Protein AF-A0A838H290-F1 (afdb_monomer_lite)

Radius of gyration: 18.19 Å; chains: 1; bounding box: 47×28×40 Å

Foldseek 3Di:
DPDPDPVRVVVVVVVVVVVLVVQCPPPPCVCPPHDDDVVVVLVVQAVPKDWDWDADPVGIDIDIHHHD

pLDDT: mean 92.37, std 8.72, range [47.38, 98.12]

Structure (mmCIF, N/CA/C/O backbone):
data_AF-A0A838H290-F1
#
_entry.id   AF-A0A838H290-F1
#
loop_
_atom_site.group_PDB
_atom_site.id
_atom_site.type_symbol
_atom_site.label_atom_id
_atom_site.label_alt_id
_atom_site.label_comp_id
_atom_site.label_asym_id
_atom_site.label_entity_id
_atom_site.label_seq_id
_atom_site.pdbx_PDB_ins_code
_atom_site.Cartn_x
_atom_site.Cartn_y
_atom_site.Cartn_z
_atom_site.occupancy
_atom_site.B_iso_or_equiv
_atom_site.auth_seq_id
_atom_site.auth_comp_id
_atom_site.auth_asym_id
_atom_site.auth_atom_id
_atom_site.pdbx_PDB_model_num
ATOM 1 N N . MET A 1 1 ? 34.114 -7.637 6.835 1.00 47.38 1 MET A N 1
ATOM 2 C CA . MET A 1 1 ? 32.899 -7.027 7.400 1.00 47.38 1 MET A CA 1
ATOM 3 C C . MET A 1 1 ? 31.981 -8.171 7.737 1.00 47.38 1 MET A C 1
ATOM 5 O O . MET A 1 1 ? 31.548 -8.848 6.812 1.00 47.38 1 MET A O 1
ATOM 9 N N . ASP A 1 2 ? 31.777 -8.427 9.024 1.00 64.12 2 ASP A N 1
ATOM 10 C CA . ASP A 1 2 ? 30.748 -9.360 9.466 1.00 64.12 2 ASP A CA 1
ATOM 11 C C . ASP A 1 2 ? 29.404 -8.744 9.082 1.00 64.12 2 ASP A C 1
ATOM 13 O O . ASP A 1 2 ? 29.074 -7.634 9.502 1.00 64.12 2 ASP A O 1
ATOM 17 N N . GLY A 1 3 ? 28.705 -9.392 8.149 1.00 67.44 3 GLY A N 1
ATOM 18 C CA . GLY A 1 3 ? 27.353 -8.993 7.781 1.00 67.44 3 GLY A CA 1
ATOM 19 C C . GLY A 1 3 ? 26.429 -9.103 8.996 1.00 67.44 3 GLY A C 1
ATOM 20 O O . GLY A 1 3 ? 26.754 -9.835 9.932 1.00 67.44 3 GLY A O 1
ATOM 21 N N . PRO A 1 4 ? 25.293 -8.388 8.996 1.00 67.75 4 PRO A N 1
ATOM 22 C CA . PRO A 1 4 ? 24.340 -8.452 10.097 1.00 67.75 4 PRO A CA 1
ATOM 23 C C . PRO A 1 4 ? 23.971 -9.906 10.400 1.00 67.75 4 PRO A C 1
ATOM 25 O O . PRO A 1 4 ? 23.714 -10.694 9.480 1.00 67.75 4 PRO A O 1
ATOM 28 N N . ASP A 1 5 ? 23.957 -10.253 11.686 1.00 87.44 5 ASP A N 1
ATOM 29 C CA . ASP A 1 5 ? 23.550 -11.578 12.132 1.00 87.44 5 ASP A CA 1
ATOM 30 C C . ASP A 1 5 ? 22.111 -11.835 11.651 1.00 87.44 5 ASP A C 1
ATOM 32 O O . ASP A 1 5 ? 21.210 -11.003 11.796 1.00 87.44 5 ASP A O 1
ATOM 36 N N . LEU A 1 6 ? 21.868 -13.000 11.048 1.00 87.62 6 LEU A N 1
ATOM 37 C CA . LEU A 1 6 ? 20.532 -13.389 10.596 1.00 87.62 6 LEU A CA 1
ATOM 38 C C . LEU A 1 6 ? 19.528 -13.405 11.757 1.00 87.62 6 LEU A C 1
ATOM 40 O O . LEU A 1 6 ? 18.333 -13.202 11.525 1.00 87.62 6 LEU A O 1
ATOM 44 N N . ALA A 1 7 ? 19.987 -13.660 12.986 1.00 86.69 7 ALA A N 1
ATOM 45 C CA . ALA A 1 7 ? 19.154 -13.563 14.179 1.00 86.69 7 ALA A CA 1
ATOM 46 C C . ALA A 1 7 ? 18.741 -12.112 14.472 1.00 86.69 7 ALA A C 1
ATOM 48 O O . ALA A 1 7 ? 17.570 -11.861 14.758 1.00 86.69 7 ALA A O 1
ATOM 49 N N . GLU A 1 8 ? 19.666 -11.166 14.315 1.00 90.31 8 GLU A N 1
ATOM 50 C CA . GLU A 1 8 ? 19.432 -9.734 14.510 1.00 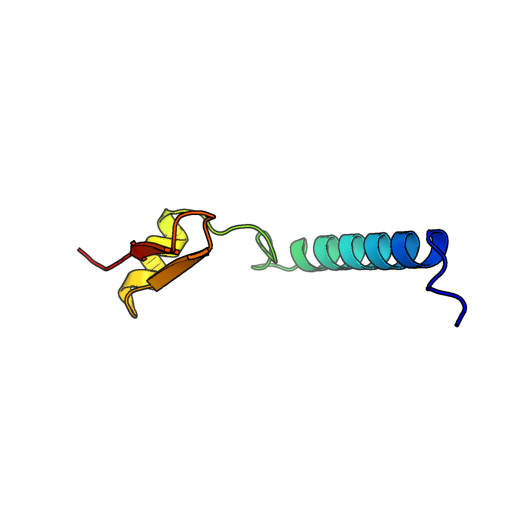90.31 8 GLU A CA 1
ATOM 51 C C . GLU A 1 8 ? 18.413 -9.198 13.494 1.00 90.31 8 GLU A C 1
ATOM 53 O O . GLU A 1 8 ? 17.395 -8.635 13.891 1.00 90.31 8 GLU A O 1
ATOM 58 N N . ILE A 1 9 ? 18.575 -9.510 12.197 1.00 92.19 9 ILE A N 1
ATOM 59 C CA . ILE A 1 9 ? 17.603 -9.125 11.149 1.00 92.19 9 ILE A CA 1
ATOM 60 C C . ILE A 1 9 ? 16.193 -9.637 11.472 1.00 92.19 9 ILE A C 1
ATOM 62 O O . ILE A 1 9 ? 15.197 -8.951 11.229 1.00 92.19 9 ILE A O 1
ATOM 66 N N . ARG A 1 10 ? 16.082 -10.867 11.986 1.00 90.75 10 ARG A N 1
ATOM 67 C CA . ARG A 1 10 ? 14.785 -11.451 12.351 1.00 90.75 10 ARG A CA 1
ATOM 68 C C . ARG A 1 10 ? 14.175 -10.772 13.575 1.00 90.75 10 ARG A C 1
ATOM 70 O O . ARG A 1 10 ? 12.956 -10.626 13.596 1.00 90.75 10 ARG A O 1
ATOM 77 N N . SER A 1 11 ? 14.984 -10.370 14.560 1.00 93.25 11 SER A N 1
ATOM 78 C CA . SER A 1 11 ? 14.504 -9.613 15.727 1.00 93.25 11 SER A CA 1
ATOM 79 C C . SER A 1 11 ? 13.934 -8.270 15.301 1.00 93.25 11 SER A C 1
ATOM 81 O O . SER A 1 11 ? 12.769 -7.995 15.566 1.00 93.25 11 SER A O 1
ATOM 83 N N . THR A 1 12 ? 14.697 -7.502 14.520 1.00 94.56 12 THR A N 1
ATOM 84 C CA . THR A 1 12 ? 14.265 -6.186 14.037 1.00 94.56 12 THR A CA 1
ATOM 85 C C . THR A 1 12 ? 12.991 -6.266 13.198 1.00 94.56 12 THR A C 1
ATOM 87 O O . THR A 1 12 ? 12.127 -5.401 13.301 1.00 94.56 12 THR A O 1
ATOM 90 N N . ARG A 1 13 ? 12.829 -7.316 12.378 1.00 94.38 13 ARG A N 1
ATOM 91 C CA . ARG A 1 13 ? 11.577 -7.532 11.631 1.00 94.38 13 ARG A CA 1
ATOM 92 C C . ARG A 1 13 ? 10.385 -7.776 12.549 1.00 94.38 13 ARG A C 1
ATOM 94 O O . ARG A 1 13 ? 9.327 -7.221 12.298 1.00 94.38 13 ARG A O 1
ATOM 101 N N . ARG A 1 14 ? 10.561 -8.569 13.606 1.00 96.06 14 ARG A N 1
ATOM 102 C CA . ARG A 1 14 ? 9.488 -8.828 14.570 1.00 96.06 14 ARG A CA 1
ATOM 103 C C . ARG A 1 14 ? 9.091 -7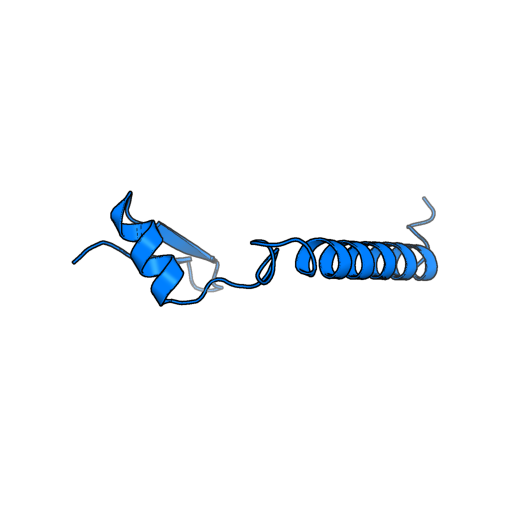.557 15.316 1.00 96.06 14 ARG A C 1
ATOM 105 O O . ARG A 1 14 ? 7.908 -7.277 15.417 1.00 96.06 14 ARG A O 1
ATOM 112 N N . GLU A 1 15 ? 10.071 -6.785 15.779 1.00 97.38 15 GLU A N 1
ATOM 113 C CA . GLU A 1 15 ? 9.833 -5.500 16.449 1.00 97.38 15 GLU A CA 1
ATOM 114 C C . GLU A 1 15 ? 9.068 -4.532 15.534 1.00 97.38 15 GLU A C 1
ATOM 116 O O . GLU A 1 15 ? 8.133 -3.864 15.967 1.00 97.38 15 GLU A O 1
ATOM 121 N N . LEU A 1 16 ? 9.417 -4.495 14.244 1.00 96.38 16 LEU A N 1
ATOM 122 C CA . LEU A 1 16 ? 8.684 -3.710 13.254 1.00 96.38 16 LEU A CA 1
ATOM 123 C C . LEU A 1 16 ? 7.230 -4.185 13.103 1.00 96.38 16 LEU A C 1
ATOM 125 O O . LEU A 1 16 ? 6.324 -3.354 13.092 1.00 96.38 16 LEU A O 1
ATOM 129 N N . ASP A 1 17 ? 7.007 -5.495 12.992 1.00 96.75 17 ASP A N 1
ATOM 130 C CA . ASP A 1 17 ? 5.664 -6.068 12.867 1.00 96.75 17 ASP A CA 1
ATOM 131 C C . ASP A 1 17 ? 4.806 -5.774 14.114 1.00 96.75 17 ASP A C 1
ATOM 133 O O . ASP A 1 17 ? 3.635 -5.419 13.987 1.00 96.75 17 ASP A O 1
ATOM 137 N N . GLU A 1 18 ? 5.391 -5.842 15.314 1.00 97.81 18 GLU A N 1
ATOM 138 C CA . GLU A 1 18 ? 4.725 -5.496 16.579 1.00 97.81 18 GLU A CA 1
ATOM 139 C C . GLU A 1 18 ? 4.291 -4.023 16.604 1.00 97.81 18 GLU A C 1
ATOM 141 O O . GLU A 1 18 ? 3.126 -3.726 16.871 1.00 97.81 18 GLU A O 1
ATOM 146 N N . VAL A 1 19 ? 5.183 -3.100 16.226 1.00 98.06 19 VAL A N 1
ATOM 147 C CA . VAL A 1 19 ? 4.865 -1.664 16.137 1.00 98.06 19 VAL A CA 1
ATOM 148 C C . VAL A 1 19 ? 3.759 -1.392 15.112 1.00 98.06 19 VAL A C 1
ATOM 150 O O . VAL A 1 19 ? 2.886 -0.551 15.340 1.00 98.06 19 VAL A O 1
ATOM 153 N N . ILE A 1 20 ? 3.759 -2.100 13.980 1.00 97.88 20 ILE A N 1
ATOM 154 C CA . ILE A 1 20 ? 2.693 -1.982 12.976 1.00 97.88 20 ILE A CA 1
ATOM 155 C C . ILE A 1 20 ? 1.342 -2.394 13.574 1.00 97.88 20 ILE A C 1
ATOM 157 O O . ILE A 1 20 ? 0.346 -1.696 13.359 1.00 97.88 20 ILE A O 1
ATOM 161 N N . GLU A 1 21 ? 1.293 -3.488 14.334 1.00 97.75 21 GLU A N 1
ATOM 162 C CA . GLU A 1 21 ? 0.063 -3.940 14.988 1.00 97.75 21 GLU A CA 1
ATOM 163 C C . GLU A 1 21 ? -0.416 -2.976 16.078 1.00 97.75 21 GLU A C 1
ATOM 165 O O . GLU A 1 21 ? -1.618 -2.720 16.177 1.00 97.75 21 GLU A O 1
ATOM 170 N N . GLU A 1 22 ? 0.497 -2.372 16.840 1.00 98.12 22 GLU A N 1
ATOM 171 C CA . GLU A 1 22 ? 0.159 -1.324 17.810 1.00 98.12 22 GLU A CA 1
ATOM 172 C C . GLU A 1 22 ? -0.480 -0.105 17.133 1.00 98.12 22 GLU A C 1
ATOM 174 O O . GLU A 1 22 ? -1.530 0.374 17.573 1.00 98.12 22 GLU A O 1
ATOM 179 N N . ILE A 1 23 ? 0.090 0.365 16.016 1.00 98.06 23 ILE A N 1
ATOM 180 C CA . ILE A 1 23 ? -0.469 1.487 15.246 1.00 98.06 23 ILE A CA 1
ATOM 181 C C . ILE A 1 23 ? -1.872 1.147 14.734 1.00 98.06 23 ILE A C 1
ATOM 183 O O . ILE A 1 23 ? -2.764 1.996 14.774 1.00 98.06 23 ILE A O 1
ATOM 187 N N . ARG A 1 24 ? -2.112 -0.097 14.306 1.00 97.75 24 ARG A N 1
ATOM 188 C CA . ARG A 1 24 ? -3.431 -0.540 13.819 1.00 97.75 24 ARG A CA 1
ATOM 189 C C . ARG A 1 24 ? -4.528 -0.512 14.887 1.00 97.75 24 ARG A C 1
ATOM 191 O O . ARG A 1 24 ? -5.704 -0.461 14.523 1.00 97.75 24 ARG A O 1
ATOM 198 N N . GLN A 1 25 ? -4.177 -0.496 16.176 1.00 97.69 25 GLN A N 1
ATOM 199 C CA . GLN A 1 25 ? -5.142 -0.317 17.271 1.00 97.69 25 GLN A CA 1
ATOM 200 C C . GLN A 1 25 ? -5.537 1.153 17.503 1.00 97.69 25 GLN A C 1
ATOM 202 O O . GLN A 1 25 ? -6.519 1.422 18.199 1.00 97.69 25 GLN A O 1
ATOM 207 N N . VAL A 1 26 ? -4.814 2.120 16.926 1.00 98.06 26 VAL A N 1
ATOM 208 C CA . VAL A 1 26 ? -5.151 3.545 17.043 1.00 98.06 26 VAL A CA 1
ATOM 209 C C . VAL A 1 26 ? -6.411 3.853 16.212 1.00 98.06 26 VAL A C 1
ATOM 211 O O . VAL A 1 26 ? -6.491 3.4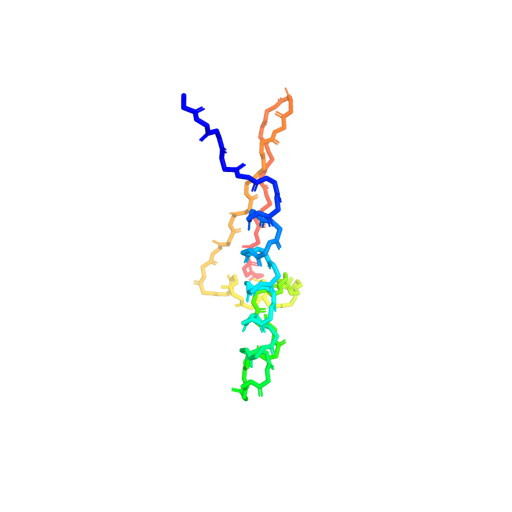57 15.043 1.00 98.06 26 VAL A O 1
ATOM 214 N N . PRO A 1 27 ? -7.411 4.580 16.755 1.00 97.31 27 PRO A N 1
ATOM 215 C CA . PRO A 1 27 ? -8.601 4.969 15.999 1.00 97.31 27 PRO A CA 1
ATOM 216 C C . PRO A 1 27 ? -8.248 5.670 14.679 1.00 97.31 27 PRO A C 1
ATOM 218 O O . PRO A 1 27 ? -7.509 6.650 14.666 1.00 97.31 27 PRO A O 1
ATOM 221 N N . GLY A 1 28 ? -8.783 5.163 13.566 1.00 94.56 28 GLY A N 1
ATOM 222 C CA . GLY A 1 28 ? -8.500 5.669 12.215 1.00 94.56 28 GLY A CA 1
ATOM 223 C C . GLY A 1 28 ? -7.317 5.005 11.497 1.00 94.56 28 GLY A C 1
ATOM 224 O O . GLY A 1 28 ? -7.170 5.203 10.297 1.00 94.56 28 GLY A O 1
ATOM 225 N N . PHE A 1 29 ? -6.525 4.164 12.173 1.00 96.25 29 PHE A N 1
ATOM 226 C CA . PHE A 1 29 ? -5.314 3.541 11.613 1.00 96.25 29 PHE A CA 1
ATOM 227 C C . PHE A 1 29 ? -5.429 2.032 11.379 1.00 96.25 29 PHE A C 1
ATOM 229 O O . PHE A 1 29 ? -4.436 1.366 11.102 1.00 96.25 29 PHE A O 1
ATOM 236 N N . LYS A 1 30 ? -6.644 1.478 11.408 1.00 95.56 30 LYS A N 1
ATOM 237 C CA . LYS A 1 30 ? -6.907 0.041 11.208 1.00 95.56 30 LYS A CA 1
ATOM 238 C C . LYS A 1 30 ? -6.228 -0.554 9.960 1.00 95.56 30 LYS A C 1
ATOM 240 O O . LYS A 1 30 ? -5.853 -1.721 9.966 1.00 95.56 30 LYS A O 1
ATOM 245 N N . HIS A 1 31 ? -6.076 0.244 8.904 1.00 93.94 31 HIS A N 1
ATOM 246 C CA . HIS A 1 31 ? -5.488 -0.148 7.616 1.00 93.94 31 HIS A CA 1
ATOM 247 C C . HIS A 1 31 ? -4.053 0.376 7.422 1.00 93.94 31 HIS A C 1
ATOM 249 O O . HIS A 1 31 ? -3.547 0.469 6.305 1.00 93.94 31 HIS A O 1
ATOM 255 N N . PHE A 1 32 ? -3.370 0.747 8.508 1.00 95.81 32 PHE A N 1
ATOM 256 C CA . PHE A 1 32 ? -1.999 1.238 8.432 1.00 95.81 32 PHE A CA 1
ATOM 257 C C . PHE A 1 32 ? -1.066 0.197 7.796 1.00 95.81 32 PHE A C 1
ATOM 259 O O . PHE A 1 32 ? -1.047 -0.976 8.190 1.00 95.81 32 PHE A O 1
ATOM 266 N N . LEU A 1 33 ? -0.307 0.639 6.788 1.00 95.06 33 LEU A N 1
ATOM 267 C CA . LEU A 1 33 ? 0.597 -0.183 5.974 1.00 95.06 33 LEU A CA 1
ATOM 268 C C . LEU A 1 33 ? -0.042 -1.464 5.404 1.00 95.06 33 LEU A C 1
ATOM 270 O O . LEU A 1 33 ? 0.644 -2.461 5.185 1.00 95.06 33 LEU A O 1
ATOM 274 N N . THR A 1 34 ? -1.352 -1.458 5.151 1.00 94.31 34 THR A N 1
ATOM 275 C CA . THR A 1 34 ? -1.992 -2.477 4.309 1.00 94.31 34 THR A CA 1
ATOM 276 C C . THR A 1 34 ? -2.065 -1.991 2.866 1.00 94.31 34 THR A C 1
ATOM 278 O O . THR A 1 34 ? -2.063 -0.787 2.610 1.00 94.31 34 THR A O 1
ATOM 281 N N . ALA A 1 35 ? -2.148 -2.917 1.909 1.00 93.00 35 ALA A N 1
ATOM 282 C CA . ALA A 1 35 ? -2.439 -2.542 0.529 1.00 93.00 35 ALA A CA 1
ATOM 283 C C . ALA A 1 35 ? -3.811 -1.837 0.458 1.00 93.00 35 ALA A C 1
ATOM 285 O O . ALA A 1 35 ? -4.753 -2.326 1.091 1.00 93.00 35 ALA A O 1
ATOM 286 N N . PRO A 1 36 ? -3.936 -0.721 -0.284 1.00 93.31 36 PRO A N 1
ATOM 287 C CA . PRO A 1 36 ? -5.221 -0.062 -0.464 1.00 93.31 36 PRO A CA 1
ATOM 288 C C . PRO A 1 36 ? -6.158 -0.936 -1.303 1.00 93.31 36 PRO A C 1
ATOM 290 O O . PRO A 1 36 ? -5.732 -1.676 -2.194 1.00 93.31 36 PRO A O 1
ATOM 293 N N . THR A 1 37 ? -7.450 -0.827 -1.031 1.00 93.69 37 THR A N 1
ATOM 294 C CA . THR A 1 37 ? -8.512 -1.382 -1.872 1.00 93.69 37 THR A CA 1
ATOM 295 C C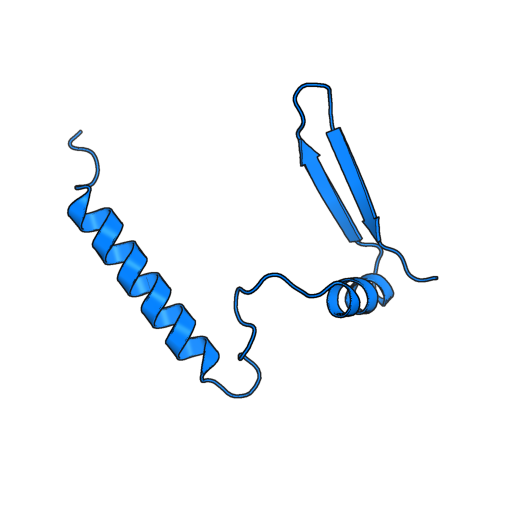 . THR A 1 37 ? -8.623 -0.604 -3.184 1.00 93.69 37 THR A C 1
ATOM 297 O O . THR A 1 37 ? -8.202 0.549 -3.282 1.00 93.69 37 THR A O 1
ATOM 300 N N . PHE A 1 38 ? -9.222 -1.209 -4.214 1.00 93.69 38 PHE A N 1
ATOM 301 C CA . PHE A 1 38 ? -9.418 -0.505 -5.484 1.00 93.69 38 PHE A CA 1
ATOM 302 C C . PHE A 1 38 ? -10.341 0.718 -5.344 1.00 93.69 38 PHE A C 1
ATOM 304 O O . PHE A 1 38 ? -10.115 1.723 -6.010 1.00 93.69 38 PHE A O 1
ATOM 311 N N . ASP A 1 39 ? -11.327 0.676 -4.446 1.00 94.19 39 ASP A N 1
ATOM 312 C CA . ASP A 1 39 ? -12.218 1.813 -4.182 1.00 94.19 39 ASP A CA 1
ATOM 313 C C . ASP A 1 39 ? -11.461 3.001 -3.570 1.00 94.19 39 ASP A C 1
ATOM 315 O O . ASP A 1 39 ? -11.670 4.143 -3.973 1.0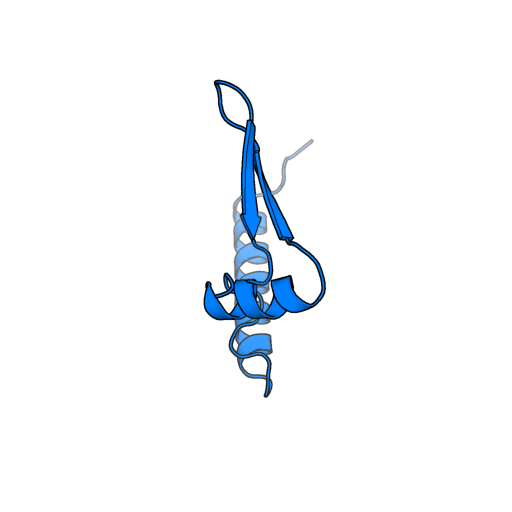0 94.19 39 ASP A O 1
ATOM 319 N N . GLU A 1 40 ? -10.520 2.745 -2.656 1.00 94.19 40 GLU A N 1
ATOM 320 C CA . GLU A 1 40 ? -9.634 3.781 -2.109 1.00 94.19 40 GLU A CA 1
ATOM 321 C C . GLU A 1 40 ? -8.694 4.349 -3.180 1.00 94.19 40 GLU A C 1
ATOM 323 O O . GLU A 1 40 ? -8.456 5.557 -3.215 1.00 94.19 40 GLU A O 1
ATOM 328 N N . VAL A 1 41 ? -8.194 3.501 -4.087 1.00 95.38 41 VAL A N 1
ATOM 329 C CA . VAL A 1 41 ? -7.374 3.941 -5.227 1.00 95.38 41 VAL A CA 1
ATOM 330 C C . VAL A 1 41 ? -8.183 4.830 -6.175 1.00 95.38 41 VAL A C 1
ATOM 332 O O . VAL A 1 41 ? -7.694 5.880 -6.585 1.00 95.38 41 VAL A O 1
ATOM 335 N N . GLN A 1 42 ? -9.424 4.457 -6.498 1.00 95.12 42 GLN A N 1
ATOM 336 C CA . GLN A 1 42 ? -10.316 5.281 -7.321 1.00 95.12 42 GLN A CA 1
ATOM 337 C C . GLN A 1 42 ? -10.638 6.614 -6.648 1.00 95.12 42 GLN A C 1
ATOM 339 O O . GLN A 1 42 ? -10.590 7.653 -7.302 1.00 95.12 42 GLN A O 1
ATOM 344 N N . LEU A 1 43 ? -10.927 6.599 -5.343 1.00 94.94 43 LEU A N 1
ATOM 345 C CA . LEU A 1 43 ? -11.179 7.813 -4.570 1.00 94.94 43 LEU A CA 1
ATOM 346 C C . LEU A 1 43 ? -9.967 8.753 -4.606 1.00 94.94 43 LEU A C 1
ATOM 348 O O . LEU A 1 43 ? -10.124 9.944 -4.854 1.00 94.94 43 LEU A O 1
ATOM 352 N N . ALA A 1 44 ? -8.756 8.224 -4.413 1.00 94.69 44 ALA A N 1
ATOM 353 C CA . ALA A 1 44 ? -7.527 9.008 -4.502 1.00 94.69 44 ALA A CA 1
ATOM 354 C C . ALA A 1 44 ? -7.290 9.563 -5.919 1.00 94.69 44 ALA A C 1
ATOM 356 O O . ALA A 1 44 ? -6.880 10.716 -6.066 1.00 94.69 44 ALA A O 1
ATOM 357 N N . ALA A 1 45 ? -7.625 8.788 -6.955 1.00 96.69 45 ALA A N 1
ATOM 358 C CA . ALA A 1 45 ? -7.512 9.204 -8.352 1.00 96.69 45 ALA A CA 1
ATOM 359 C C . ALA A 1 45 ? -8.468 10.348 -8.751 1.00 96.69 45 ALA A C 1
ATOM 361 O O . ALA A 1 45 ? -8.299 10.937 -9.819 1.00 96.69 45 ALA A O 1
ATOM 362 N N . GLN A 1 46 ? -9.456 10.686 -7.910 1.00 96.56 46 GLN A N 1
ATOM 363 C CA . GLN A 1 46 ? -10.319 11.855 -8.119 1.00 96.56 46 GLN A CA 1
ATOM 364 C C . GLN A 1 46 ? -9.566 13.178 -7.958 1.00 96.56 46 GLN A C 1
ATOM 366 O O . GLN A 1 46 ? -9.949 14.165 -8.584 1.00 96.56 46 GLN A O 1
ATOM 371 N N . ALA A 1 47 ? -8.526 13.216 -7.118 1.00 96.00 47 ALA A N 1
ATOM 372 C CA . ALA A 1 47 ? -7.710 14.413 -6.938 1.00 96.00 47 ALA A CA 1
ATOM 373 C C . ALA A 1 47 ? -6.754 14.602 -8.122 1.00 96.00 47 ALA A C 1
ATOM 375 O O . ALA A 1 47 ? -6.735 15.667 -8.735 1.00 96.00 47 ALA A O 1
ATOM 376 N N . GLU A 1 48 ? -5.997 13.554 -8.457 1.00 96.44 48 GLU A N 1
ATOM 377 C CA . GLU A 1 48 ? -5.076 13.510 -9.594 1.00 96.44 48 GLU A CA 1
ATOM 378 C C . GLU A 1 48 ? -4.956 12.070 -10.124 1.00 96.44 48 GLU A C 1
ATOM 380 O O . GLU A 1 48 ? -5.008 11.130 -9.328 1.00 96.44 48 GLU A O 1
ATOM 385 N N . PRO A 1 49 ? -4.745 11.854 -11.438 1.00 96.75 49 PRO A N 1
ATOM 386 C CA . PRO A 1 49 ? -4.525 10.515 -11.975 1.00 96.75 49 PRO A CA 1
ATOM 387 C C . PRO A 1 49 ? -3.330 9.808 -11.321 1.00 96.75 49 PRO A C 1
ATOM 389 O O . PRO A 1 49 ? -2.243 10.373 -11.203 1.00 96.75 49 PRO A O 1
ATOM 392 N N . LEU A 1 50 ? -3.508 8.538 -10.963 1.00 97.31 50 LEU A N 1
ATOM 393 C CA . LEU A 1 50 ? -2.472 7.705 -10.353 1.00 97.31 50 LEU A CA 1
ATOM 394 C C . LEU A 1 50 ? -1.844 6.783 -11.399 1.00 97.31 50 LEU A C 1
ATOM 396 O O . LEU A 1 50 ? -2.556 6.133 -12.164 1.00 97.31 50 LEU A O 1
ATOM 400 N N . ALA A 1 51 ? -0.514 6.679 -11.407 1.00 96.50 51 ALA A N 1
ATOM 401 C CA . ALA A 1 51 ? 0.227 5.766 -12.276 1.00 96.50 51 ALA A CA 1
ATOM 402 C C . ALA A 1 51 ? 1.046 4.765 -11.447 1.00 96.50 51 ALA A C 1
ATOM 404 O O . ALA A 1 51 ? 2.001 5.139 -10.767 1.00 96.50 51 ALA A O 1
ATOM 405 N N . TYR A 1 52 ? 0.700 3.481 -11.542 1.00 94.81 52 TYR A N 1
ATOM 406 C CA . TYR A 1 52 ? 1.455 2.379 -10.946 1.00 94.81 52 TYR A CA 1
ATOM 407 C C . TYR A 1 52 ? 2.355 1.756 -12.008 1.00 94.81 52 TYR A C 1
ATOM 409 O O . TYR A 1 52 ? 1.861 1.168 -12.970 1.00 94.81 52 TYR A O 1
ATOM 417 N N . VAL A 1 53 ? 3.670 1.886 -11.841 1.00 95.50 53 VAL A N 1
ATOM 418 C CA . VAL A 1 53 ? 4.662 1.422 -12.819 1.00 95.50 53 VAL A CA 1
ATOM 419 C C . VAL A 1 53 ? 5.339 0.151 -12.318 1.00 95.50 53 VAL A C 1
ATOM 421 O O . VAL A 1 53 ? 5.802 0.090 -11.181 1.00 95.50 53 VAL A O 1
ATOM 424 N N . SER A 1 54 ? 5.421 -0.856 -13.181 1.00 94.38 54 SER A N 1
ATOM 425 C CA . SER A 1 54 ? 6.116 -2.112 -12.924 1.00 94.38 54 SER A CA 1
ATOM 426 C C . SER A 1 54 ? 7.127 -2.391 -14.034 1.00 94.38 54 SER A C 1
ATOM 428 O O . SER A 1 54 ? 6.817 -2.272 -15.223 1.00 94.38 54 SER A O 1
ATOM 430 N N . ALA A 1 55 ? 8.348 -2.750 -13.641 1.00 94.06 55 ALA A N 1
ATOM 431 C CA . ALA A 1 55 ? 9.367 -3.230 -14.564 1.00 94.06 55 ALA A CA 1
ATOM 432 C C . ALA A 1 55 ? 9.109 -4.705 -14.900 1.00 94.06 55 ALA A C 1
ATOM 434 O O . ALA A 1 55 ? 8.780 -5.500 -14.022 1.00 94.06 55 ALA A O 1
ATOM 435 N N . THR A 1 56 ? 9.276 -5.069 -16.168 1.00 91.81 56 THR A N 1
ATOM 436 C CA . THR A 1 56 ? 9.115 -6.439 -16.671 1.00 91.81 56 THR A CA 1
ATOM 437 C C . THR A 1 56 ? 10.303 -6.803 -17.559 1.00 91.81 56 THR A C 1
ATOM 439 O O . THR A 1 56 ? 10.966 -5.922 -18.104 1.00 91.81 56 THR A O 1
ATOM 442 N N . ASP A 1 57 ? 10.554 -8.093 -17.771 1.00 90.94 57 ASP A N 1
ATOM 443 C CA . ASP A 1 57 ? 11.701 -8.539 -18.579 1.00 90.94 57 ASP A CA 1
ATOM 444 C C . ASP A 1 57 ? 11.634 -8.081 -20.050 1.00 90.94 57 ASP A C 1
ATOM 446 O O . ASP A 1 57 ? 12.659 -7.985 -20.722 1.00 90.94 57 ASP A O 1
ATOM 450 N N . LEU A 1 58 ? 10.433 -7.777 -20.556 1.00 89.12 58 LEU A N 1
ATOM 451 C CA . LEU A 1 58 ? 10.197 -7.339 -21.937 1.00 89.12 58 LEU A CA 1
ATOM 452 C C . LEU A 1 58 ? 9.987 -5.818 -22.071 1.00 89.12 58 LEU A C 1
ATOM 454 O O . LEU A 1 58 ? 9.709 -5.339 -23.170 1.00 89.12 58 LEU A O 1
ATOM 458 N N . GLY A 1 59 ? 10.103 -5.050 -20.980 1.00 88.56 59 GLY A N 1
ATOM 459 C CA . GLY A 1 59 ? 9.862 -3.604 -20.969 1.00 88.56 59 GLY A CA 1
ATOM 460 C C . GLY A 1 59 ? 9.205 -3.113 -19.677 1.00 88.56 59 GLY A C 1
ATOM 461 O O . GLY A 1 59 ? 9.507 -3.588 -18.587 1.00 88.56 59 GLY A O 1
ATOM 462 N N . GLY A 1 60 ? 8.285 -2.153 -19.779 1.00 90.56 60 GLY A N 1
ATOM 463 C CA . GLY A 1 60 ? 7.554 -1.605 -18.632 1.00 90.56 60 GLY A CA 1
ATOM 464 C C . GLY A 1 60 ? 6.044 -1.729 -18.795 1.00 90.56 60 GLY A C 1
ATOM 465 O O . GLY A 1 60 ? 5.520 -1.623 -19.903 1.00 90.56 60 GLY A O 1
ATOM 466 N N . PHE A 1 61 ? 5.348 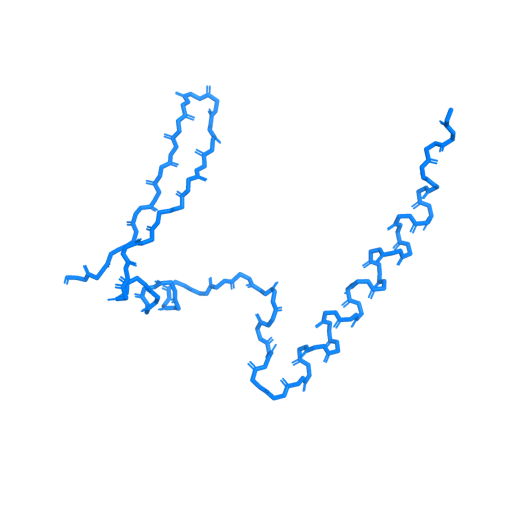-1.918 -17.680 1.00 94.44 61 PHE A N 1
ATOM 467 C CA . PHE A 1 61 ? 3.895 -1.842 -17.588 1.00 94.44 61 PHE A CA 1
ATOM 468 C C . PHE A 1 61 ? 3.508 -0.657 -16.702 1.00 94.44 61 PHE A C 1
ATOM 470 O O . PHE A 1 61 ? 4.108 -0.451 -15.648 1.00 94.44 61 PHE A O 1
ATOM 477 N N . ALA A 1 62 ? 2.501 0.113 -17.112 1.00 95.38 62 ALA A N 1
ATOM 478 C CA . ALA A 1 62 ? 1.923 1.173 -16.295 1.00 95.38 62 ALA A CA 1
ATOM 479 C C . ALA A 1 62 ? 0.400 1.014 -16.236 1.00 95.38 62 ALA A C 1
ATOM 481 O O . ALA A 1 62 ? -0.267 1.039 -17.271 1.00 95.38 62 ALA A O 1
ATOM 482 N N . LEU A 1 63 ? -0.145 0.874 -15.026 1.00 95.25 63 LEU A N 1
ATOM 483 C CA . LEU A 1 63 ? -1.579 0.969 -14.765 1.00 95.25 63 LEU A CA 1
ATOM 484 C C . LEU A 1 63 ? -1.908 2.415 -14.397 1.00 95.25 63 LEU A C 1
ATOM 486 O O . LEU A 1 63 ? -1.437 2.911 -13.373 1.00 95.25 63 LEU A O 1
ATOM 490 N N . VAL A 1 64 ? -2.722 3.071 -15.222 1.00 96.81 64 VAL A N 1
ATOM 491 C CA . VAL A 1 64 ? -3.208 4.430 -14.964 1.00 96.81 64 VAL A CA 1
ATOM 492 C C . VAL A 1 64 ? -4.645 4.360 -14.463 1.00 96.81 64 VAL A C 1
ATOM 494 O O . VAL A 1 64 ? -5.517 3.857 -15.171 1.00 96.81 64 VAL A O 1
ATOM 497 N N . VAL A 1 65 ? -4.886 4.881 -13.263 1.00 97.25 65 VAL A N 1
ATOM 498 C CA . VAL A 1 65 ? -6.223 5.054 -12.686 1.00 97.25 65 VAL A CA 1
ATOM 499 C C . VAL A 1 65 ? -6.560 6.539 -12.725 1.00 97.25 65 VAL A C 1
ATOM 501 O O . VAL A 1 65 ? -5.757 7.376 -12.319 1.00 97.25 65 VAL A O 1
ATOM 504 N N . ARG A 1 66 ? -7.734 6.872 -13.250 1.00 95.56 66 ARG A N 1
ATOM 505 C CA . ARG A 1 66 ? -8.229 8.243 -13.413 1.00 95.56 66 ARG A CA 1
ATOM 506 C C . ARG A 1 66 ? -9.669 8.323 -12.920 1.00 95.56 66 ARG A C 1
ATOM 508 O O . ARG A 1 66 ? -10.324 7.286 -12.836 1.00 95.56 66 ARG A O 1
ATOM 515 N N . SER A 1 67 ? -10.144 9.531 -12.638 1.00 88.06 67 SER A N 1
ATOM 516 C CA . SER A 1 67 ? -11.579 9.790 -12.540 1.00 88.06 67 SER A CA 1
ATOM 517 C C . SER A 1 67 ? -12.276 9.502 -13.875 1.00 88.06 67 SER A C 1
ATOM 519 O O . SER A 1 67 ? -11.664 9.630 -14.943 1.00 88.06 67 SER A O 1
ATOM 521 N N . ASP A 1 68 ? -13.534 9.072 -13.788 1.00 75.69 68 ASP A N 1
ATOM 522 C CA . ASP A 1 68 ? -14.411 8.850 -14.944 1.00 75.69 68 ASP A CA 1
ATOM 523 C C . ASP A 1 68 ? -14.651 10.127 -15.766 1.00 75.69 68 ASP A C 1
ATOM 525 O O . ASP A 1 68 ? -14.776 11.222 -15.163 1.00 75.69 68 ASP A O 1
#

Sequence (68 aa):
MDGPDLAEIRSTRRELDEVIEEIRQVPGFKHFLTAPTFDEVQLAAQAEPLAYVSATDLGGFALVVRSD

Secondary structure (DSSP, 8-state):
--PPPHHHHHHHHHHHHHHHHHHHTSTT-TTTTSPPPHHHHHHHHTTS-EEEEEEETTEEEEEEE---